Protein AF-A0A7Y3UMW8-F1 (afdb_monomer_lite)

Sequence (160 aa):
MDNIPNRSICSDSVGSFISFVILKSLNPLISRCIQALECNKNTCPTGIATQKPELVKGLSVTNKTGRVANYHNGTVMTLVELMAAAGLDSVGKIERRHVNRRVDLNRIVRYDQIFLPVETGCLLDPNTVPDSFKPFMEELESKSSGSVSSLQNSIIHTVL

Secondary structure (DSSP, 8-state):
--------HHHHHHHHHHHHHHHHT--TTTTT----S-GGGT--TTSSS---HHHHTT--SHHHHHHHHHHHHHHHHHHHHHHHHTT-SSGGG--GGG-EEEEETTEEEEHHHHS----TTTTTSTTT--TTTHHHHHHHHHHHTSSSTTTTTTSTTS--

pLDDT: mean 73.4, std 20.41, range [28.92, 94.56]

Foldseek 3Di:
DDDPPPPQPQLVVLVVVLVVLVVVLVPVPLQPQPPPVCLVVLPRQCLPRHPDVVSVVNRDPVVRVVSSVVSSVVSVVVVVVVCVVLVHPDSSPDDQQSDWDDPDPPDIDTRCVVPPRAHPCLLVDPVSPDPVCVVVNVVVVVVPVPDPVPPVVPPVPPPD

Structure (mmCIF, N/CA/C/O backbone):
data_AF-A0A7Y3UMW8-F1
#
_entry.id   AF-A0A7Y3UMW8-F1
#
loop_
_atom_site.group_PDB
_atom_site.id
_atom_site.type_symbol
_atom_site.label_atom_id
_atom_site.label_alt_id
_atom_site.label_comp_id
_atom_site.label_asym_id
_atom_site.label_entity_id
_atom_site.label_seq_id
_atom_site.pdbx_PDB_ins_code
_atom_site.Cartn_x
_atom_site.Cartn_y
_atom_site.Cartn_z
_atom_site.occupancy
_atom_site.B_iso_or_equiv
_atom_site.auth_seq_id
_atom_site.auth_comp_id
_atom_site.auth_asym_id
_atom_site.auth_atom_id
_atom_site.pdbx_PDB_model_num
ATOM 1 N N . MET A 1 1 ? 1.549 -30.789 -17.487 1.00 34.81 1 MET A N 1
ATOM 2 C CA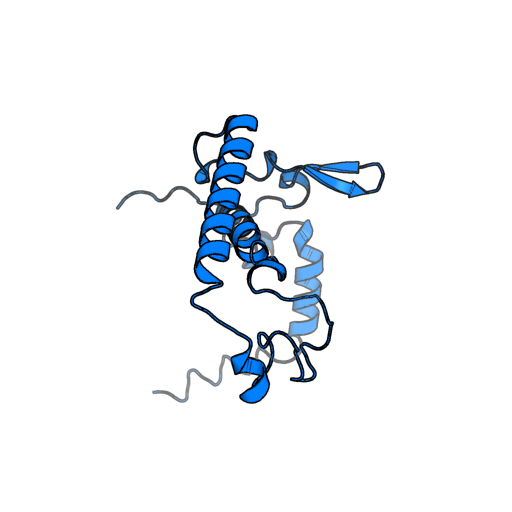 . MET A 1 1 ? 2.459 -30.075 -16.567 1.00 34.81 1 MET A CA 1
ATOM 3 C C . MET A 1 1 ? 2.775 -28.766 -17.247 1.00 34.81 1 MET A C 1
ATOM 5 O O . MET A 1 1 ? 3.713 -28.691 -18.030 1.00 34.81 1 MET A O 1
ATOM 9 N N . ASP A 1 2 ? 1.881 -27.801 -17.075 1.00 28.92 2 ASP A N 1
ATOM 10 C CA . ASP A 1 2 ? 1.943 -26.553 -17.821 1.00 28.92 2 ASP A CA 1
ATOM 11 C C . ASP A 1 2 ? 3.078 -25.694 -17.267 1.00 28.92 2 ASP A C 1
ATOM 13 O O . ASP A 1 2 ? 3.151 -25.439 -16.064 1.00 28.92 2 ASP A O 1
ATOM 17 N N . ASN A 1 3 ? 3.990 -25.313 -18.164 1.00 29.19 3 ASN A N 1
ATOM 18 C CA . ASN A 1 3 ? 5.076 -24.369 -17.933 1.00 29.19 3 ASN A CA 1
ATOM 19 C C . ASN A 1 3 ? 4.509 -23.096 -17.296 1.00 29.19 3 ASN A C 1
ATOM 21 O O . ASN A 1 3 ? 3.860 -22.303 -17.975 1.00 29.19 3 ASN A O 1
ATOM 25 N N . ILE A 1 4 ? 4.752 -22.898 -16.001 1.00 38.88 4 ILE A N 1
ATOM 26 C CA . ILE A 1 4 ? 4.478 -21.631 -15.326 1.00 38.88 4 ILE A CA 1
ATOM 27 C C . ILE A 1 4 ? 5.579 -20.673 -15.801 1.00 38.88 4 ILE A C 1
ATOM 29 O O . ILE A 1 4 ? 6.732 -20.859 -15.407 1.00 38.88 4 ILE A O 1
ATOM 33 N N . PRO A 1 5 ? 5.288 -19.690 -16.675 1.00 40.00 5 PRO A N 1
ATOM 34 C CA . PRO A 1 5 ? 6.307 -18.742 -17.099 1.00 40.00 5 PRO A CA 1
ATOM 35 C C . PRO A 1 5 ? 6.779 -17.976 -15.868 1.00 40.00 5 PRO A C 1
ATOM 37 O O . PRO A 1 5 ? 5.956 -17.698 -14.995 1.00 40.00 5 PRO A O 1
ATOM 40 N N . ASN A 1 6 ? 8.078 -17.655 -15.823 1.00 41.12 6 ASN A N 1
ATOM 41 C CA . ASN A 1 6 ? 8.748 -16.804 -14.836 1.00 41.12 6 ASN A CA 1
ATOM 42 C C . ASN A 1 6 ? 7.845 -15.646 -14.375 1.00 41.12 6 ASN A C 1
ATOM 44 O O . ASN A 1 6 ? 7.917 -14.528 -14.891 1.00 41.12 6 ASN A O 1
ATOM 48 N N . ARG A 1 7 ? 6.986 -15.901 -13.381 1.00 43.25 7 ARG A N 1
ATOM 49 C CA . ARG A 1 7 ? 6.335 -14.856 -12.610 1.00 43.25 7 ARG A CA 1
ATOM 50 C C . ARG A 1 7 ? 7.466 -14.273 -11.812 1.00 43.25 7 ARG A C 1
ATOM 52 O O . ARG A 1 7 ? 7.900 -14.845 -10.819 1.00 43.25 7 ARG A O 1
ATOM 59 N N . SER A 1 8 ? 7.995 -13.165 -12.316 1.00 41.47 8 SER A N 1
ATOM 60 C CA . SER A 1 8 ? 8.863 -12.299 -11.546 1.00 41.47 8 SER A CA 1
ATOM 61 C C . SER A 1 8 ? 8.247 -12.202 -10.149 1.00 41.47 8 SER A C 1
ATOM 63 O O . SER A 1 8 ? 7.114 -11.748 -10.033 1.00 41.47 8 SER A O 1
ATOM 65 N N . ILE A 1 9 ? 8.955 -12.622 -9.099 1.00 42.56 9 ILE A N 1
ATOM 66 C CA . ILE A 1 9 ? 8.589 -12.431 -7.671 1.00 42.56 9 ILE A CA 1
ATOM 67 C C . ILE A 1 9 ? 8.020 -11.017 -7.410 1.00 42.56 9 ILE A C 1
ATOM 69 O O . ILE A 1 9 ? 7.203 -10.737 -6.538 1.00 42.56 9 ILE A O 1
ATOM 73 N N . CYS A 1 10 ? 8.464 -10.111 -8.261 1.00 38.12 10 CYS A N 1
ATOM 74 C CA . CYS A 1 10 ? 8.108 -8.737 -8.426 1.00 38.12 10 CYS A CA 1
ATOM 75 C C . CYS A 1 10 ? 6.660 -8.434 -8.918 1.00 38.12 10 CYS A C 1
ATOM 77 O O . CYS A 1 10 ? 6.142 -7.391 -8.512 1.00 38.12 10 CYS A O 1
ATOM 79 N N . SER A 1 11 ? 5.987 -9.250 -9.745 1.00 41.03 11 SER A N 1
ATOM 80 C CA . SER A 1 11 ? 4.553 -9.081 -10.087 1.00 41.03 11 SER A CA 1
ATOM 81 C C . SER A 1 11 ? 3.666 -9.309 -8.866 1.00 41.03 11 SER A C 1
ATOM 83 O O . SER A 1 11 ? 2.680 -8.600 -8.662 1.00 41.03 11 SER A O 1
ATOM 85 N N . ASP A 1 12 ? 4.089 -10.214 -7.986 1.00 43.06 12 ASP A N 1
ATOM 86 C CA . ASP A 1 12 ? 3.398 -10.490 -6.731 1.00 43.06 12 ASP A CA 1
ATOM 87 C C . ASP A 1 12 ? 3.589 -9.345 -5.728 1.00 43.06 12 ASP A C 1
ATOM 89 O O . ASP A 1 12 ? 2.726 -9.118 -4.888 1.00 43.06 12 ASP A O 1
ATOM 93 N N . SER A 1 13 ? 4.643 -8.527 -5.858 1.00 41.44 13 SER A N 1
ATOM 94 C CA . SER A 1 13 ? 4.805 -7.303 -5.057 1.00 41.44 13 SER A CA 1
ATOM 95 C C . SER A 1 13 ? 3.872 -6.170 -5.500 1.00 41.44 13 SER A C 1
ATOM 97 O O . SER A 1 13 ? 3.474 -5.367 -4.662 1.00 41.44 13 SER A O 1
ATOM 99 N N . VAL A 1 14 ? 3.496 -6.094 -6.785 1.00 44.62 14 VAL A N 1
ATOM 100 C CA . VAL A 1 14 ? 2.489 -5.125 -7.272 1.00 44.62 14 VAL A CA 1
ATOM 101 C C . VAL A 1 14 ? 1.075 -5.614 -6.956 1.00 44.62 14 VAL A C 1
ATOM 103 O O . VAL A 1 14 ? 0.244 -4.827 -6.511 1.00 44.62 14 VAL A O 1
ATOM 106 N N . GLY A 1 15 ? 0.837 -6.929 -7.050 1.00 40.06 15 GLY A N 1
ATOM 107 C CA . GLY A 1 15 ? -0.351 -7.576 -6.485 1.00 40.06 15 GLY A CA 1
ATOM 108 C C . GLY A 1 15 ? -0.461 -7.361 -4.971 1.00 40.06 15 GLY A C 1
ATOM 109 O O . GLY A 1 15 ? -1.535 -7.046 -4.468 1.00 40.06 15 GLY A O 1
ATOM 110 N N . SER A 1 16 ? 0.665 -7.405 -4.255 1.00 40.72 16 SER A N 1
ATOM 111 C CA . SER A 1 16 ? 0.764 -7.033 -2.842 1.00 40.72 16 SER A CA 1
ATOM 112 C C . SER A 1 16 ? 0.608 -5.527 -2.631 1.00 40.72 16 SER A C 1
ATOM 114 O O . SER A 1 16 ? 0.097 -5.131 -1.601 1.00 40.72 16 SER A O 1
ATOM 116 N N . PHE A 1 17 ? 0.928 -4.670 -3.606 1.00 42.09 17 PHE A N 1
ATOM 117 C CA . PHE A 1 17 ? 0.650 -3.230 -3.545 1.00 42.09 17 PHE A CA 1
ATOM 118 C C . PHE A 1 17 ? -0.844 -2.929 -3.699 1.00 42.09 17 PHE A C 1
ATOM 120 O O . PHE A 1 17 ? -1.356 -2.046 -3.024 1.00 42.09 17 PHE A O 1
ATOM 127 N N . ILE A 1 18 ? -1.566 -3.691 -4.525 1.00 45.38 18 ILE A N 1
ATOM 128 C CA . ILE A 1 18 ? -3.032 -3.616 -4.629 1.00 45.38 18 ILE A CA 1
ATOM 129 C C . ILE A 1 18 ? -3.674 -4.216 -3.381 1.00 45.38 18 ILE A C 1
ATOM 131 O O . ILE A 1 18 ? -4.576 -3.610 -2.817 1.00 45.38 18 ILE A O 1
ATOM 135 N N . SER A 1 19 ? -3.146 -5.332 -2.874 1.00 36.06 19 SER A N 1
ATOM 136 C CA . SER A 1 19 ? -3.529 -5.878 -1.568 1.00 36.06 19 SER A CA 1
ATOM 137 C C . SER A 1 19 ? -3.211 -4.898 -0.431 1.00 36.06 19 SER A C 1
ATOM 139 O O . SER A 1 19 ? -3.989 -4.761 0.501 1.00 36.06 19 SER A O 1
ATOM 141 N N . PHE A 1 20 ? -2.129 -4.124 -0.536 1.00 39.38 20 PHE A N 1
ATOM 142 C CA . PHE A 1 20 ? -1.738 -3.089 0.417 1.00 39.38 20 PHE A CA 1
ATOM 143 C C . PHE A 1 20 ? -2.614 -1.847 0.288 1.00 39.38 20 PHE A C 1
ATOM 145 O O . PHE A 1 20 ? -2.960 -1.274 1.309 1.00 39.38 20 PHE A O 1
ATOM 152 N N . VAL A 1 21 ? -3.047 -1.447 -0.911 1.00 40.75 21 VAL A N 1
ATOM 153 C CA . VAL A 1 21 ? -4.085 -0.418 -1.086 1.00 40.75 21 VAL A CA 1
ATOM 154 C C . VAL A 1 21 ? -5.408 -0.914 -0.497 1.00 40.75 21 VAL A C 1
ATOM 156 O O . VAL A 1 21 ? -6.012 -0.171 0.262 1.00 40.75 21 VAL A O 1
ATOM 159 N N . ILE A 1 22 ? -5.791 -2.180 -0.709 1.00 41.06 22 ILE A N 1
ATOM 160 C CA . ILE A 1 22 ? -6.978 -2.824 -0.108 1.00 41.06 22 ILE A CA 1
ATOM 161 C C . ILE A 1 22 ? -6.848 -3.011 1.425 1.00 41.06 22 ILE A C 1
ATOM 163 O O . ILE A 1 22 ? -7.847 -2.941 2.141 1.00 41.06 22 ILE A O 1
ATOM 167 N N . LEU A 1 23 ? -5.638 -3.166 1.970 1.00 39.84 23 LEU A N 1
ATOM 168 C CA . LEU A 1 23 ? -5.382 -3.251 3.416 1.00 39.84 23 LEU A CA 1
ATOM 169 C C . LEU A 1 23 ? -5.261 -1.866 4.070 1.00 39.84 23 LEU A C 1
ATOM 171 O O . LEU A 1 23 ? -5.717 -1.682 5.195 1.00 39.84 23 LEU A O 1
ATOM 175 N N . LYS A 1 24 ? -4.734 -0.856 3.368 1.00 39.03 24 LYS A N 1
ATOM 176 C CA . LYS A 1 24 ? -4.734 0.560 3.797 1.00 39.03 24 LYS A CA 1
ATOM 177 C C . LYS A 1 24 ? -6.105 1.219 3.621 1.00 39.03 24 LYS A C 1
ATOM 179 O O . LYS A 1 24 ? -6.395 2.237 4.243 1.00 39.03 24 LYS A O 1
ATOM 184 N N . SER A 1 25 ? -6.955 0.571 2.832 1.00 40.88 25 SER A N 1
ATOM 185 C CA . SER A 1 25 ? -8.398 0.739 2.738 1.00 40.88 25 SER A CA 1
ATOM 186 C C . SER A 1 25 ? -9.134 0.388 4.045 1.00 40.88 25 SER A C 1
ATOM 188 O O . SER A 1 25 ? -10.300 0.730 4.209 1.00 40.88 25 SER A O 1
ATOM 190 N N . LEU A 1 26 ? -8.462 -0.149 5.068 1.00 47.50 26 LEU A N 1
ATOM 191 C CA . LEU A 1 26 ? -8.864 0.098 6.457 1.00 47.50 26 LEU A CA 1
ATOM 192 C C . LEU A 1 26 ? -8.483 1.532 6.842 1.00 47.50 26 LEU A C 1
ATOM 194 O O . LEU A 1 26 ? -7.668 1.770 7.733 1.00 47.50 26 LEU A O 1
ATOM 198 N N . ASN A 1 27 ? -9.091 2.512 6.174 1.00 46.28 27 ASN A N 1
ATOM 199 C CA . ASN A 1 27 ? -9.091 3.866 6.688 1.00 46.28 27 ASN A CA 1
ATOM 200 C C . ASN A 1 27 ? -9.695 3.790 8.106 1.00 46.28 27 ASN A C 1
ATOM 202 O O . ASN A 1 27 ? -10.820 3.288 8.241 1.00 46.28 27 ASN A O 1
ATOM 206 N N . PRO A 1 28 ? -8.993 4.240 9.165 1.00 50.94 28 PRO A N 1
ATOM 207 C CA . PRO A 1 28 ? -9.480 4.159 10.540 1.00 50.94 28 PRO A CA 1
ATOM 208 C C . PRO A 1 28 ? -10.922 4.674 10.691 1.00 50.94 28 PRO A C 1
ATOM 210 O O . PRO A 1 28 ? -11.692 4.156 11.492 1.00 50.94 28 PRO A O 1
ATOM 213 N N . LEU A 1 29 ? -11.345 5.617 9.850 1.00 50.62 29 LEU A N 1
ATOM 214 C CA . LEU A 1 29 ? -12.692 6.182 9.847 1.00 50.62 29 LEU A CA 1
ATOM 215 C C . LEU A 1 29 ? -13.827 5.174 9.562 1.00 50.62 29 LEU A C 1
ATOM 217 O O . LEU A 1 29 ? -14.949 5.387 10.029 1.00 50.62 29 LEU A O 1
ATOM 221 N N . ILE A 1 30 ? -13.575 4.064 8.859 1.00 56.19 30 ILE A N 1
ATOM 222 C CA . ILE A 1 30 ? -14.621 3.097 8.464 1.00 56.19 30 ILE A CA 1
ATOM 223 C C . ILE A 1 30 ? -15.094 2.281 9.673 1.00 56.19 30 ILE A C 1
ATOM 225 O O . ILE A 1 30 ? -16.296 2.097 9.877 1.00 56.19 30 ILE A O 1
ATOM 229 N N . SER A 1 31 ? -14.160 1.876 10.538 1.00 65.25 31 SER A N 1
ATOM 230 C CA . SER A 1 31 ? -14.454 1.249 11.832 1.00 65.25 31 SER A CA 1
ATOM 231 C C . SER A 1 31 ? -14.820 2.271 12.925 1.00 65.25 31 SER A C 1
ATOM 233 O O . SER A 1 31 ? -15.201 1.866 14.029 1.00 65.25 31 SER A O 1
ATOM 235 N N . ARG A 1 32 ? -14.835 3.578 12.596 1.00 73.12 32 ARG A N 1
ATOM 236 C CA . ARG A 1 32 ? -14.984 4.754 13.485 1.00 73.12 32 ARG A CA 1
ATOM 237 C C . ARG A 1 32 ? -13.776 5.047 14.388 1.00 73.12 32 ARG A C 1
ATOM 239 O O . ARG A 1 32 ? -13.968 5.584 15.470 1.00 73.12 32 ARG A O 1
ATOM 246 N N . CYS A 1 33 ? -12.545 4.741 13.997 1.00 84.00 33 CYS A N 1
ATOM 247 C CA . CYS A 1 33 ? -11.380 5.317 14.666 1.00 84.00 33 CYS A CA 1
ATOM 248 C C . CYS A 1 33 ? -11.329 6.826 14.382 1.00 84.00 33 CYS A C 1
ATOM 250 O O . CYS A 1 33 ? -11.358 7.269 13.238 1.00 84.00 33 CYS A O 1
ATOM 252 N N . ILE A 1 34 ? -11.272 7.598 15.464 1.00 88.00 34 ILE A N 1
ATOM 253 C CA . ILE A 1 34 ? -11.260 9.067 15.469 1.00 88.00 34 ILE A CA 1
ATOM 254 C C . ILE A 1 34 ? -9.846 9.633 15.652 1.00 88.00 34 ILE A C 1
ATOM 256 O O . ILE A 1 34 ? -9.690 10.789 16.019 1.00 88.00 34 ILE A O 1
ATOM 260 N N . GLN A 1 35 ? -8.819 8.797 15.467 1.00 88.88 35 GLN A N 1
ATOM 261 C CA . GLN A 1 35 ? -7.411 9.170 15.633 1.00 88.88 35 GLN A CA 1
ATOM 262 C C . GLN A 1 35 ? -7.097 9.793 17.007 1.00 88.88 35 GLN A C 1
ATOM 264 O O . GLN A 1 35 ? -6.329 10.740 17.109 1.00 88.88 35 GLN A O 1
ATOM 269 N N . ALA A 1 36 ? -7.645 9.218 18.084 1.00 87.31 36 ALA A N 1
ATOM 270 C CA . ALA A 1 36 ? -7.390 9.675 19.457 1.00 87.31 36 ALA A CA 1
ATOM 271 C C . ALA A 1 36 ? -5.941 9.443 19.943 1.00 87.31 36 ALA A C 1
ATOM 273 O O . ALA A 1 36 ? -5.575 9.937 21.000 1.00 87.31 36 ALA A O 1
ATOM 274 N N . LEU A 1 37 ? -5.127 8.675 19.200 1.00 89.50 37 LEU A N 1
ATOM 275 C CA . LEU A 1 37 ? -3.726 8.348 19.524 1.00 89.50 37 LEU A CA 1
ATOM 276 C C . LEU A 1 37 ? -3.523 7.651 20.887 1.00 89.50 37 LEU A C 1
ATOM 278 O O . LEU A 1 37 ? -2.435 7.675 21.451 1.00 89.50 37 LEU A O 1
ATOM 282 N N . GLU A 1 38 ? -4.552 6.966 21.394 1.00 90.50 38 GLU A N 1
ATOM 283 C CA . GLU A 1 38 ? -4.504 6.221 22.665 1.00 90.50 38 GLU A CA 1
ATOM 284 C C . GLU A 1 38 ? -4.536 4.696 22.489 1.00 90.50 38 GLU A C 1
ATOM 286 O O . GLU A 1 38 ? -4.883 3.954 23.409 1.00 90.50 38 GLU A O 1
ATOM 291 N N . CYS A 1 39 ? -4.197 4.200 21.297 1.00 90.56 39 CYS A N 1
ATOM 292 C CA . CYS A 1 39 ? -4.314 2.777 20.962 1.00 90.56 39 CYS A CA 1
ATOM 293 C C . CYS A 1 39 ? -3.479 1.873 21.887 1.00 90.56 39 CYS A C 1
ATOM 295 O O . CYS A 1 39 ? -3.884 0.755 22.181 1.00 90.56 39 CYS A O 1
ATOM 297 N N . ASN A 1 40 ? -2.338 2.364 22.376 1.00 93.62 40 ASN A N 1
ATOM 298 C CA . ASN A 1 40 ? -1.441 1.644 23.281 1.00 93.62 40 ASN A CA 1
ATOM 299 C C . ASN A 1 40 ? -1.888 1.671 24.754 1.00 93.62 40 ASN A C 1
ATOM 301 O O . ASN A 1 40 ? -1.422 0.857 25.543 1.00 93.62 40 ASN A O 1
ATOM 305 N N . LYS A 1 41 ? -2.767 2.602 25.145 1.00 91.75 41 LYS A N 1
ATOM 306 C CA . LYS A 1 41 ? -3.176 2.806 26.547 1.00 91.75 41 LYS A CA 1
ATOM 307 C C . LYS A 1 41 ? -4.350 1.924 26.975 1.00 91.75 41 LYS A C 1
ATOM 309 O O . LYS A 1 41 ? -4.775 1.987 28.125 1.00 91.75 41 LYS A O 1
ATOM 314 N N . ASN A 1 42 ? -4.898 1.118 26.061 1.00 89.88 42 ASN A N 1
ATOM 315 C CA . ASN A 1 42 ? -6.085 0.292 26.295 1.00 89.88 42 ASN A CA 1
ATOM 316 C C . ASN A 1 42 ? -7.354 1.109 26.661 1.00 89.88 42 ASN A C 1
ATOM 318 O O . ASN A 1 42 ? -8.307 0.571 27.226 1.00 89.88 42 ASN A O 1
ATOM 322 N N . THR A 1 43 ? -7.383 2.410 26.344 1.00 91.56 43 THR A N 1
ATOM 323 C CA . THR A 1 43 ? -8.473 3.362 26.660 1.00 91.56 43 THR A CA 1
ATOM 324 C C . THR A 1 43 ? -9.191 3.884 25.419 1.00 91.56 43 THR A C 1
ATOM 326 O O . THR A 1 43 ? -9.856 4.912 25.476 1.00 91.56 43 THR A O 1
ATOM 329 N N . CYS A 1 44 ? -9.078 3.188 24.284 1.00 90.81 44 CYS A N 1
ATOM 330 C CA . CYS A 1 44 ? -9.647 3.645 23.021 1.00 90.81 44 CYS A CA 1
ATOM 331 C C . CYS A 1 44 ? -11.158 3.952 23.154 1.00 90.81 44 CYS A C 1
ATOM 333 O O . CYS A 1 44 ? -11.950 3.021 23.330 1.00 90.81 44 CYS A O 1
ATOM 335 N N . PRO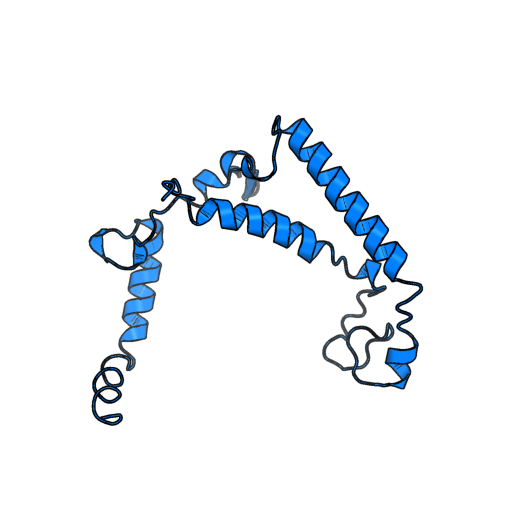 A 1 45 ? -11.595 5.217 22.981 1.00 88.50 45 PRO A N 1
ATOM 336 C CA . PRO A 1 45 ? -12.985 5.622 23.232 1.00 88.50 45 PRO A CA 1
ATOM 337 C C . PRO A 1 45 ? -13.982 5.020 22.232 1.00 88.50 45 PRO A C 1
ATOM 339 O O . PRO A 1 45 ? -15.189 5.034 22.444 1.00 88.50 45 PRO A O 1
ATOM 342 N N . THR A 1 46 ? -13.480 4.491 21.116 1.00 86.94 46 THR A N 1
ATOM 343 C CA . THR A 1 46 ? -14.288 3.917 20.030 1.00 86.94 46 THR A CA 1
ATOM 344 C C . THR A 1 46 ? -14.462 2.403 20.154 1.00 86.94 46 THR A C 1
ATOM 346 O O . THR A 1 46 ? -15.169 1.805 19.340 1.00 86.94 46 THR A O 1
ATOM 349 N N . GLY A 1 47 ? -13.809 1.782 21.144 1.00 88.50 47 GLY A N 1
ATOM 350 C CA . GLY A 1 47 ? -13.895 0.346 21.398 1.00 88.50 47 GLY A CA 1
ATOM 351 C C . GLY A 1 47 ? -13.081 -0.533 20.443 1.00 88.50 47 GLY A C 1
ATOM 352 O O . GLY A 1 47 ? -13.226 -1.746 20.492 1.00 88.50 47 GLY A O 1
ATOM 353 N N . ILE A 1 48 ? -12.255 0.050 19.559 1.00 88.31 48 ILE A N 1
ATOM 354 C CA . ILE A 1 48 ? -11.502 -0.693 18.526 1.00 88.31 48 ILE A CA 1
ATOM 355 C C . ILE A 1 48 ? -10.226 -1.322 19.096 1.00 88.31 48 ILE A C 1
ATOM 357 O O . ILE A 1 48 ? -9.981 -2.506 18.906 1.00 88.31 48 ILE A O 1
ATOM 361 N N . ALA A 1 49 ? -9.404 -0.522 19.777 1.00 89.75 49 ALA A N 1
ATOM 362 C CA . ALA A 1 49 ? -8.124 -0.943 20.347 1.00 89.75 49 ALA A CA 1
ATOM 363 C C . ALA A 1 49 ? -8.213 -0.934 21.880 1.00 89.75 49 ALA A C 1
ATOM 365 O O . ALA A 1 49 ? -7.583 -0.119 22.556 1.00 89.75 49 ALA A O 1
ATOM 366 N N . THR A 1 50 ? -9.101 -1.768 22.425 1.00 90.31 50 THR A N 1
ATOM 367 C CA . THR A 1 50 ? -9.268 -1.934 23.871 1.00 90.31 50 THR A CA 1
ATOM 368 C C . THR A 1 50 ? -9.786 -3.326 24.223 1.00 90.31 50 THR A C 1
ATOM 370 O O . THR A 1 50 ? -10.617 -3.888 23.518 1.00 90.31 50 THR A O 1
ATOM 373 N N . GLN A 1 51 ? -9.303 -3.863 25.338 1.00 92.00 51 GLN A N 1
ATOM 374 C CA . GLN A 1 51 ? -9.751 -5.103 25.962 1.00 92.00 51 GLN A CA 1
ATOM 375 C C . GLN A 1 51 ? -10.804 -4.851 27.056 1.00 92.00 51 GLN A C 1
ATOM 377 O O . GLN A 1 51 ? -11.323 -5.797 27.646 1.00 92.00 51 GLN A O 1
ATOM 382 N N . LYS A 1 52 ? -11.113 -3.582 27.356 1.00 90.75 52 LYS A N 1
ATOM 383 C CA . LYS A 1 52 ? -12.073 -3.195 28.393 1.00 90.75 52 LYS A CA 1
ATOM 384 C C . LYS A 1 52 ? -13.514 -3.425 27.911 1.00 90.75 52 LYS A C 1
ATOM 386 O O . LYS A 1 52 ? -13.931 -2.766 26.951 1.00 90.75 52 LYS A O 1
ATOM 391 N N . PRO A 1 53 ? -14.297 -4.322 28.540 1.00 90.62 53 PRO A N 1
ATOM 392 C CA . PRO A 1 53 ? -15.620 -4.706 28.046 1.00 90.62 53 PRO A CA 1
ATOM 393 C C . PRO A 1 53 ? -16.608 -3.533 27.991 1.00 90.62 53 PRO A C 1
ATOM 395 O O . PRO A 1 53 ? -17.484 -3.507 27.129 1.00 90.62 53 PRO A O 1
ATOM 398 N N . GLU A 1 54 ? -16.466 -2.536 28.864 1.00 91.88 54 GLU A N 1
ATOM 399 C CA . GLU A 1 54 ? -17.276 -1.319 28.866 1.00 91.88 54 GLU A CA 1
ATOM 400 C C . GLU A 1 54 ? -17.069 -0.456 27.613 1.00 91.88 54 GLU A C 1
ATOM 402 O O . GLU A 1 54 ? -18.034 0.108 27.100 1.00 91.88 54 GLU A O 1
ATOM 407 N N . LEU A 1 55 ? -15.848 -0.412 27.071 1.00 89.19 55 LEU A N 1
ATOM 408 C CA . LEU A 1 55 ? -15.524 0.348 25.861 1.00 89.19 55 LEU A CA 1
ATOM 409 C C . LEU A 1 55 ? -15.847 -0.445 24.588 1.00 89.19 55 LEU A C 1
ATOM 411 O O . LEU A 1 55 ? -16.306 0.131 23.600 1.00 89.19 55 LEU A O 1
ATOM 415 N N . VAL A 1 56 ? -15.681 -1.774 24.616 1.00 87.50 56 VAL A N 1
ATOM 416 C CA . VAL A 1 56 ? -16.026 -2.661 23.488 1.00 87.50 56 VAL A CA 1
ATOM 417 C C . VAL A 1 56 ? -17.526 -2.633 23.185 1.00 87.50 56 VAL A C 1
ATOM 419 O O . VAL A 1 56 ? -17.912 -2.721 22.024 1.00 87.50 56 VAL A O 1
ATOM 422 N N . LYS A 1 57 ? -18.396 -2.410 24.180 1.00 83.94 57 LYS A N 1
ATOM 423 C CA . LYS A 1 57 ? -19.847 -2.238 23.951 1.00 83.94 57 LYS A CA 1
ATOM 424 C C . LYS A 1 57 ? -20.183 -1.105 22.970 1.00 83.94 57 LYS A C 1
ATOM 426 O O . LYS A 1 57 ? -21.204 -1.175 22.292 1.00 83.94 57 LYS A O 1
ATOM 431 N N . GLY A 1 58 ? -19.326 -0.085 22.851 1.00 78.31 58 GLY A N 1
ATOM 432 C CA . GLY A 1 58 ? -19.481 0.993 21.865 1.00 78.31 58 GLY A CA 1
ATOM 433 C C . GLY A 1 58 ? -19.203 0.565 20.413 1.00 78.31 58 GLY A C 1
ATOM 434 O O . GLY A 1 58 ? -19.565 1.270 19.464 1.00 78.31 58 GLY A O 1
ATOM 435 N N . LEU A 1 59 ? -18.585 -0.602 20.205 1.00 84.75 59 LEU A N 1
ATOM 436 C CA . LEU A 1 59 ? -18.280 -1.179 18.898 1.00 84.75 59 LEU A CA 1
ATOM 437 C C . LEU A 1 59 ? -19.469 -2.013 18.384 1.00 84.75 59 LEU A C 1
ATOM 439 O O . LEU A 1 59 ? -19.507 -3.231 18.504 1.00 84.75 59 LEU A O 1
ATOM 443 N N . SER A 1 60 ? -20.445 -1.358 17.749 1.00 83.19 60 SER A N 1
ATOM 444 C CA . SER A 1 60 ? -21.535 -2.060 17.048 1.00 83.19 60 SER A CA 1
ATOM 445 C C . SER A 1 60 ? -21.066 -2.585 15.685 1.00 83.19 60 SER A C 1
ATOM 447 O O . SER A 1 60 ? -20.819 -1.793 14.775 1.00 83.19 60 SER A O 1
ATOM 449 N N . VAL A 1 61 ? -20.945 -3.908 15.534 1.00 82.00 61 VAL A N 1
ATOM 450 C CA . VAL A 1 61 ? -20.526 -4.553 14.272 1.00 82.00 61 VAL A CA 1
ATOM 451 C C . VAL A 1 61 ? -21.611 -4.424 13.203 1.00 82.00 61 VAL A C 1
ATOM 453 O O . VAL A 1 61 ? -21.325 -3.975 12.096 1.00 82.00 61 VAL A O 1
ATOM 456 N N . THR A 1 62 ? -22.867 -4.716 13.548 1.00 82.81 62 THR A N 1
ATOM 457 C CA . THR A 1 62 ? -24.012 -4.726 12.620 1.00 82.81 62 THR A CA 1
ATOM 458 C C . THR A 1 62 ? -24.207 -3.398 11.888 1.00 82.81 62 THR A C 1
ATOM 460 O O . THR A 1 62 ? -24.501 -3.384 10.700 1.00 82.81 62 THR A O 1
ATOM 463 N N . ASN A 1 63 ? -23.980 -2.270 12.565 1.00 77.50 63 ASN A N 1
ATOM 464 C CA . ASN A 1 63 ? -24.104 -0.944 11.953 1.00 77.50 63 ASN A CA 1
ATOM 465 C C . ASN A 1 63 ? -22.884 -0.544 11.102 1.00 77.50 63 ASN A C 1
ATOM 467 O O . ASN A 1 63 ? -22.951 0.408 10.324 1.00 77.50 63 ASN A O 1
ATOM 471 N N . LYS A 1 64 ? -21.741 -1.219 11.268 1.00 76.44 64 LYS A N 1
ATOM 472 C CA . LYS A 1 64 ? -20.474 -0.864 10.608 1.00 76.44 64 LYS A CA 1
ATOM 473 C C . LYS A 1 64 ? -20.210 -1.694 9.354 1.00 76.44 64 LYS A C 1
ATOM 475 O O . LYS A 1 64 ? -19.570 -1.184 8.437 1.00 76.44 64 LYS A O 1
ATOM 480 N N . THR A 1 65 ? -20.732 -2.917 9.272 1.00 84.00 65 THR A N 1
ATOM 481 C CA . THR A 1 65 ? -20.526 -3.832 8.132 1.00 84.00 65 THR A CA 1
ATOM 482 C C . THR A 1 65 ? -20.916 -3.206 6.794 1.00 84.00 65 THR A C 1
ATOM 484 O O . THR A 1 65 ? -20.127 -3.257 5.854 1.00 84.00 65 THR A O 1
ATOM 487 N N . GLY A 1 66 ? -22.063 -2.524 6.713 1.00 86.75 66 GLY A N 1
ATOM 488 C CA . GLY A 1 66 ? -22.496 -1.850 5.482 1.00 86.75 66 GLY A CA 1
ATOM 489 C C . GLY A 1 66 ? -21.529 -0.756 5.009 1.00 86.75 66 GLY A C 1
ATOM 490 O O . GLY A 1 66 ? -21.291 -0.604 3.814 1.00 86.75 66 GLY A O 1
ATOM 491 N N . ARG A 1 67 ? -20.892 -0.029 5.937 1.00 84.19 67 ARG A N 1
ATOM 492 C CA . ARG A 1 67 ? -19.897 1.005 5.596 1.00 84.19 67 ARG A CA 1
ATOM 493 C C . ARG A 1 67 ? -18.614 0.389 5.052 1.00 84.19 67 ARG A C 1
ATOM 495 O O . ARG A 1 67 ? -18.047 0.930 4.109 1.00 84.19 67 ARG A O 1
ATOM 502 N N . VAL A 1 68 ? -18.185 -0.739 5.622 1.00 83.50 68 VAL A N 1
ATOM 503 C CA . VAL A 1 68 ? -17.031 -1.504 5.126 1.00 83.50 68 VAL A CA 1
ATOM 504 C C . VAL A 1 68 ? -17.313 -2.025 3.718 1.00 83.50 68 VAL A C 1
ATOM 506 O O . VAL A 1 68 ? -16.488 -1.827 2.831 1.00 83.50 68 VAL A O 1
ATOM 509 N N . ALA A 1 69 ? -18.491 -2.613 3.491 1.00 86.25 69 ALA A N 1
ATOM 510 C CA . ALA A 1 69 ? -18.889 -3.128 2.183 1.00 86.25 69 ALA A CA 1
ATOM 511 C C . ALA A 1 69 ? -18.932 -2.022 1.116 1.00 86.25 69 ALA A C 1
ATOM 513 O O . ALA A 1 69 ? -18.327 -2.161 0.056 1.00 86.25 69 ALA A O 1
ATOM 514 N N . ASN A 1 70 ? -19.567 -0.886 1.419 1.00 87.62 70 ASN A N 1
ATOM 515 C CA . ASN A 1 70 ? -19.636 0.248 0.493 1.00 87.62 70 ASN A CA 1
ATOM 516 C C . ASN A 1 70 ? -18.251 0.816 0.172 1.00 87.62 70 ASN A C 1
ATOM 518 O O . ASN A 1 70 ? -17.959 1.131 -0.978 1.00 87.62 70 ASN A O 1
ATOM 522 N N . TYR A 1 71 ? -17.387 0.929 1.178 1.00 83.62 71 TYR A N 1
ATOM 523 C CA . TYR A 1 71 ? -16.033 1.422 0.980 1.00 83.62 71 TYR A CA 1
ATOM 524 C C . TYR A 1 71 ? -15.177 0.454 0.145 1.00 83.62 71 TYR A C 1
ATOM 526 O O . TYR A 1 71 ? -14.440 0.889 -0.742 1.00 83.62 71 TYR A O 1
ATOM 534 N N . HIS A 1 72 ? -15.298 -0.854 0.386 1.00 85.94 72 HIS A N 1
ATOM 535 C CA . HIS A 1 72 ? -14.644 -1.870 -0.433 1.00 85.94 72 HIS A CA 1
ATOM 536 C C . HIS A 1 72 ? -15.114 -1.790 -1.891 1.00 85.94 72 HIS A C 1
ATOM 538 O O . HIS A 1 72 ? -14.281 -1.693 -2.789 1.00 85.94 72 HIS A O 1
ATOM 544 N N . ASN A 1 73 ? -16.430 -1.717 -2.119 1.00 89.25 73 ASN A N 1
ATOM 545 C CA . ASN A 1 73 ? -17.003 -1.566 -3.458 1.00 89.25 73 ASN A CA 1
ATOM 546 C C . ASN A 1 73 ? -16.489 -0.302 -4.162 1.00 89.25 73 ASN A C 1
ATOM 548 O O . ASN A 1 73 ? -16.088 -0.369 -5.320 1.00 89.25 73 ASN A O 1
ATOM 552 N N . GLY A 1 74 ? -16.430 0.832 -3.455 1.00 89.81 74 GLY A N 1
ATOM 553 C CA . GLY A 1 74 ? -15.857 2.068 -3.993 1.00 89.81 74 GLY A CA 1
ATOM 554 C C . GLY A 1 74 ? -14.374 1.930 -4.345 1.00 89.81 74 GLY A C 1
ATOM 555 O O . GLY A 1 74 ? -13.956 2.366 -5.410 1.00 89.81 74 GLY A O 1
ATOM 556 N N . THR A 1 75 ? -13.589 1.254 -3.500 1.00 85.75 75 THR A N 1
ATOM 557 C CA . THR A 1 75 ? -12.160 0.998 -3.757 1.00 85.75 75 THR A CA 1
ATOM 558 C C . THR A 1 75 ? -11.966 0.170 -5.030 1.00 85.75 75 THR A C 1
ATOM 560 O O . THR A 1 75 ? -11.120 0.504 -5.858 1.00 85.75 75 THR A O 1
ATOM 563 N N . VAL A 1 76 ? -12.755 -0.896 -5.204 1.00 89.62 76 VAL A N 1
ATOM 564 C CA . VAL A 1 76 ? -12.703 -1.749 -6.402 1.00 89.62 76 VAL A CA 1
ATOM 565 C C . VAL A 1 76 ? -13.104 -0.957 -7.646 1.00 89.62 76 VAL A C 1
ATOM 567 O O . VAL A 1 76 ? -12.421 -1.049 -8.662 1.00 89.62 76 VAL A O 1
ATOM 570 N N . MET A 1 77 ? -14.153 -0.137 -7.560 1.00 90.38 77 MET A N 1
ATOM 571 C CA . MET A 1 77 ? -14.594 0.706 -8.673 1.00 90.38 77 MET A CA 1
ATOM 572 C C . MET A 1 77 ? -13.499 1.687 -9.108 1.00 90.38 77 MET A C 1
ATOM 574 O O . MET A 1 77 ? -13.128 1.717 -10.278 1.00 90.38 77 MET A O 1
ATOM 578 N N . THR A 1 78 ? -12.903 2.419 -8.162 1.00 88.94 78 THR A N 1
ATOM 579 C CA . THR A 1 78 ? -11.804 3.351 -8.454 1.00 88.94 78 THR A CA 1
ATOM 580 C C . THR A 1 78 ? -10.583 2.637 -9.031 1.00 88.94 78 THR A C 1
ATOM 582 O O . THR A 1 78 ? -9.919 3.170 -9.916 1.00 88.94 78 THR A O 1
ATOM 585 N N . LEU A 1 79 ? -10.277 1.418 -8.574 1.00 87.12 79 LEU A N 1
ATOM 586 C CA . LEU A 1 79 ? -9.203 0.622 -9.167 1.00 87.12 79 LEU A CA 1
ATOM 587 C C . LEU A 1 79 ? -9.484 0.317 -10.647 1.00 87.12 79 LEU A C 1
ATOM 589 O O . LEU A 1 79 ? -8.585 0.472 -11.470 1.00 87.12 79 LEU A O 1
ATOM 593 N N . VAL A 1 80 ? -10.713 -0.076 -10.990 1.00 90.06 80 VAL A N 1
ATOM 594 C CA . VAL A 1 80 ? -11.116 -0.342 -12.381 1.00 90.06 80 VAL A CA 1
ATOM 595 C C . VAL A 1 80 ? -11.018 0.923 -13.234 1.00 90.06 80 VAL A C 1
ATOM 597 O O . VAL A 1 80 ? -10.483 0.869 -14.338 1.00 90.06 80 VAL A O 1
ATOM 600 N N . GLU A 1 81 ? -11.459 2.069 -12.718 1.00 90.69 81 GLU A N 1
ATOM 601 C CA . GLU A 1 81 ? -11.346 3.360 -13.409 1.00 90.69 81 GLU A CA 1
ATOM 602 C C . GLU A 1 81 ? -9.882 3.744 -13.676 1.00 90.69 81 GLU A C 1
ATOM 604 O O . GLU A 1 81 ? -9.532 4.130 -14.792 1.00 90.69 81 GLU A O 1
ATOM 609 N N . LEU A 1 82 ? -9.003 3.581 -12.681 1.00 88.50 82 LEU A N 1
ATOM 610 C CA . LEU A 1 82 ? -7.566 3.832 -12.832 1.00 88.50 82 LEU A CA 1
ATOM 611 C C . LEU A 1 82 ? -6.921 2.881 -13.846 1.00 88.50 82 LEU A C 1
ATOM 613 O O . LEU A 1 82 ? -6.073 3.301 -14.632 1.00 88.50 82 LEU A O 1
ATOM 617 N N . MET A 1 83 ? -7.322 1.610 -13.851 1.00 90.00 83 MET A N 1
ATOM 618 C CA . MET A 1 83 ? -6.841 0.631 -14.824 1.00 90.00 83 MET A CA 1
ATOM 619 C C . MET A 1 83 ? -7.295 0.962 -16.244 1.00 90.00 83 MET A C 1
ATOM 621 O O . MET A 1 83 ? -6.480 0.913 -17.164 1.00 90.00 83 MET A O 1
ATOM 625 N N . ALA A 1 84 ? -8.558 1.353 -16.417 1.00 89.94 84 ALA A N 1
ATOM 626 C CA . ALA A 1 84 ? -9.088 1.791 -17.701 1.00 89.94 84 ALA A CA 1
ATOM 627 C C . ALA A 1 84 ? -8.344 3.035 -18.211 1.00 89.94 84 ALA A C 1
ATOM 629 O O . ALA A 1 84 ? -7.939 3.074 -19.371 1.00 89.94 84 ALA A O 1
ATOM 630 N N . ALA A 1 85 ? -8.072 4.009 -17.335 1.00 89.94 85 ALA A N 1
ATOM 631 C CA . ALA A 1 85 ? -7.277 5.192 -17.670 1.00 89.94 85 ALA A CA 1
ATOM 632 C C . ALA A 1 85 ? -5.825 4.850 -18.057 1.00 89.94 85 ALA A C 1
ATOM 634 O O . ALA A 1 85 ? -5.234 5.518 -18.902 1.00 89.94 85 ALA A O 1
ATOM 635 N N . ALA A 1 86 ? -5.256 3.796 -17.467 1.00 88.25 86 ALA A N 1
ATOM 636 C CA . ALA A 1 86 ? -3.936 3.277 -17.814 1.00 88.25 86 ALA A CA 1
ATOM 637 C C . ALA A 1 86 ? -3.931 2.364 -19.060 1.00 88.25 86 ALA A C 1
ATOM 639 O O . ALA A 1 86 ? -2.857 1.935 -19.484 1.00 88.25 86 ALA A O 1
ATOM 640 N N . GLY A 1 87 ? -5.096 2.052 -19.643 1.00 91.69 87 GLY A N 1
ATOM 641 C CA . GLY A 1 87 ? -5.226 1.151 -20.792 1.00 91.69 87 GLY A CA 1
ATOM 642 C C . GLY A 1 87 ? -4.971 -0.324 -20.461 1.00 91.69 87 GLY A C 1
ATOM 643 O O . GLY A 1 87 ? -4.437 -1.057 -21.292 1.00 91.69 87 GLY A O 1
ATOM 644 N N . LEU A 1 88 ? -5.290 -0.759 -19.237 1.00 91.12 88 LEU A N 1
ATOM 645 C CA . LEU A 1 88 ? -5.060 -2.123 -18.757 1.00 91.12 88 LEU A CA 1
ATOM 646 C C . LEU A 1 88 ? -6.381 -2.871 -18.543 1.00 91.12 88 LEU A C 1
ATOM 648 O O . LEU A 1 88 ? -7.207 -2.467 -17.730 1.00 91.12 88 LEU A O 1
ATOM 652 N N . ASP A 1 89 ? -6.531 -4.031 -19.187 1.00 88.69 89 ASP A N 1
ATOM 653 C CA . ASP A 1 89 ? -7.781 -4.817 -19.116 1.00 88.69 89 ASP A CA 1
ATOM 654 C C . ASP A 1 89 ? -7.855 -5.762 -17.909 1.00 88.69 89 ASP A C 1
ATOM 656 O O . ASP A 1 89 ? -8.882 -6.386 -17.656 1.00 88.69 89 ASP A O 1
ATOM 660 N N . SER A 1 90 ? -6.746 -5.958 -17.189 1.00 87.12 90 SER A N 1
ATOM 661 C CA . SER A 1 90 ? -6.704 -6.892 -16.061 1.00 87.12 90 SER A CA 1
ATOM 662 C C . SER A 1 90 ? -5.662 -6.494 -15.026 1.00 87.12 90 SER A C 1
ATOM 664 O O . SER A 1 90 ? -4.602 -5.964 -15.365 1.00 87.12 90 SER A O 1
ATOM 666 N N . VAL A 1 91 ? -5.950 -6.812 -13.764 1.00 83.31 91 VAL A N 1
ATOM 667 C CA . VAL A 1 91 ? -5.105 -6.475 -12.609 1.00 83.31 91 VAL A CA 1
ATOM 668 C C . VAL A 1 91 ? -3.710 -7.101 -12.735 1.00 83.31 91 VAL A C 1
ATOM 670 O O . VAL A 1 91 ? -2.715 -6.498 -12.345 1.00 83.31 91 VAL A O 1
ATOM 673 N N . GLY A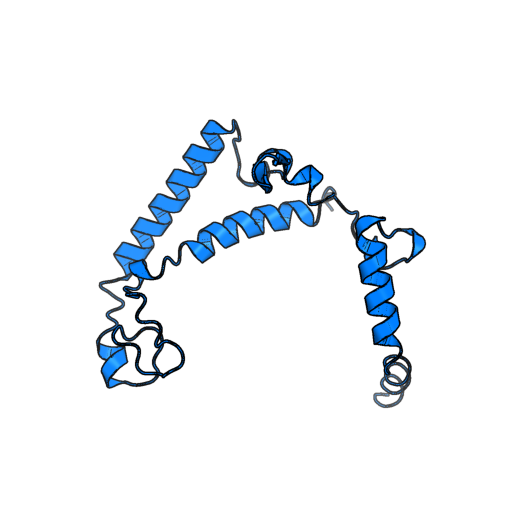 1 92 ? -3.613 -8.284 -13.349 1.00 84.94 92 GLY A N 1
ATOM 674 C CA . GLY A 1 92 ? -2.345 -8.988 -13.558 1.00 84.94 92 GLY A CA 1
ATOM 675 C C . GLY A 1 92 ? -1.391 -8.316 -14.552 1.00 84.94 92 GLY A C 1
ATOM 676 O O . GLY A 1 92 ? -0.213 -8.654 -14.567 1.00 84.94 92 GLY A O 1
ATOM 677 N N . LYS A 1 93 ? -1.865 -7.356 -15.357 1.00 85.00 93 LYS A N 1
ATOM 678 C CA . LYS A 1 93 ? -1.025 -6.582 -16.290 1.00 85.00 93 LYS A CA 1
ATOM 679 C C . LYS A 1 93 ? -0.372 -5.359 -15.628 1.00 85.00 93 LYS A C 1
ATOM 681 O O . LYS A 1 93 ? 0.362 -4.621 -16.283 1.00 85.00 93 LYS A O 1
ATOM 686 N N . ILE A 1 94 ? -0.633 -5.108 -14.342 1.00 86.88 94 ILE A N 1
ATOM 687 C CA . ILE A 1 94 ? -0.062 -3.964 -13.629 1.00 86.88 94 ILE A CA 1
ATOM 688 C C . ILE A 1 94 ? 1.413 -4.241 -13.312 1.00 86.88 94 ILE A C 1
ATOM 690 O O . ILE A 1 94 ? 1.774 -4.917 -12.353 1.00 86.88 94 ILE A O 1
ATOM 694 N N . GLU A 1 95 ? 2.282 -3.677 -14.140 1.00 85.38 95 GLU A N 1
ATOM 695 C CA . GLU A 1 95 ? 3.737 -3.691 -13.974 1.00 85.38 95 GLU A CA 1
ATOM 696 C C . GLU A 1 95 ? 4.290 -2.404 -13.327 1.00 85.38 95 GLU A C 1
ATOM 698 O O . GLU A 1 95 ? 3.648 -1.351 -13.342 1.00 85.38 95 GLU A O 1
ATOM 703 N N . ARG A 1 96 ? 5.541 -2.454 -12.837 1.00 84.69 96 ARG A N 1
ATOM 704 C CA . ARG A 1 96 ? 6.261 -1.306 -12.235 1.00 84.69 96 ARG A CA 1
ATOM 705 C C . ARG A 1 96 ? 6.345 -0.081 -13.145 1.00 84.69 96 ARG A C 1
ATOM 707 O O . ARG A 1 96 ? 6.332 1.042 -12.652 1.00 84.69 96 ARG A O 1
ATOM 714 N N . ARG A 1 97 ? 6.401 -0.276 -14.464 1.00 86.12 97 ARG A N 1
ATOM 715 C CA . ARG A 1 97 ? 6.464 0.825 -15.439 1.00 86.12 97 ARG A CA 1
ATOM 716 C C . ARG A 1 97 ? 5.237 1.744 -15.415 1.00 86.12 97 ARG A C 1
ATOM 718 O O . ARG A 1 97 ? 5.341 2.879 -15.863 1.00 86.12 97 ARG A O 1
ATOM 725 N N . HIS A 1 98 ? 4.104 1.284 -14.880 1.00 87.50 98 HIS A N 1
ATOM 726 C CA . HIS A 1 98 ? 2.877 2.080 -14.790 1.00 87.50 98 HIS A CA 1
ATOM 727 C C . HIS A 1 98 ? 2.860 3.037 -13.588 1.00 87.50 98 HIS A C 1
ATOM 729 O O . HIS A 1 98 ? 1.986 3.895 -13.510 1.00 87.50 98 HIS A O 1
ATOM 735 N N . VAL A 1 99 ? 3.805 2.912 -12.645 1.00 88.31 99 VAL A N 1
ATOM 736 C CA . VAL A 1 99 ? 3.813 3.700 -11.404 1.00 88.31 99 VAL A CA 1
ATOM 737 C C . VAL A 1 99 ? 4.999 4.659 -11.379 1.00 88.31 99 VAL A C 1
ATOM 739 O O . VAL A 1 99 ? 6.160 4.248 -11.428 1.00 88.31 99 VAL A O 1
ATOM 742 N N . ASN A 1 100 ? 4.695 5.950 -11.240 1.00 88.88 100 ASN A N 1
ATOM 743 C CA . ASN A 1 100 ? 5.672 7.021 -11.069 1.00 88.88 100 ASN A CA 1
ATOM 744 C C . ASN A 1 100 ? 5.739 7.458 -9.600 1.00 88.88 100 ASN A C 1
ATOM 746 O O . ASN A 1 100 ? 4.716 7.777 -8.995 1.00 88.88 100 ASN A O 1
ATOM 750 N N . ARG A 1 101 ? 6.947 7.515 -9.030 1.00 88.56 101 ARG A N 1
ATOM 751 C CA . ARG A 1 101 ? 7.218 8.058 -7.693 1.00 88.56 101 ARG A CA 1
ATOM 752 C C . ARG A 1 101 ? 7.966 9.372 -7.805 1.00 88.56 101 ARG A C 1
ATOM 754 O O . ARG A 1 101 ? 9.001 9.442 -8.462 1.00 88.56 101 ARG A O 1
ATOM 761 N N . ARG A 1 102 ? 7.526 10.384 -7.066 1.00 91.69 102 ARG A N 1
ATOM 762 C CA . ARG A 1 102 ? 8.389 11.526 -6.760 1.00 91.69 102 ARG A CA 1
ATOM 763 C C . ARG A 1 102 ? 9.421 11.087 -5.719 1.00 91.69 102 ARG A C 1
ATOM 765 O O . ARG A 1 102 ? 9.042 10.708 -4.614 1.00 91.69 102 ARG A O 1
ATOM 772 N N . VAL A 1 103 ? 10.693 11.066 -6.106 1.00 89.56 103 VAL A N 1
ATOM 773 C CA . VAL A 1 103 ? 11.812 10.680 -5.227 1.00 89.56 103 VAL A CA 1
ATOM 774 C C . VAL A 1 103 ? 12.390 11.918 -4.553 1.00 89.56 103 VAL A C 1
ATOM 776 O O . VAL A 1 103 ? 12.605 11.900 -3.348 1.00 89.56 103 VAL A O 1
ATOM 779 N N . ASP A 1 104 ? 12.511 13.007 -5.313 1.00 90.56 104 ASP A N 1
ATOM 780 C CA . ASP A 1 104 ? 13.020 14.295 -4.848 1.00 90.56 104 ASP A CA 1
ATOM 781 C C . ASP A 1 104 ? 12.082 15.428 -5.271 1.00 90.56 104 ASP A C 1
ATOM 783 O O . ASP A 1 104 ? 11.167 15.245 -6.083 1.00 90.56 104 ASP A O 1
ATOM 787 N N . LEU A 1 105 ? 12.336 16.644 -4.780 1.00 91.81 105 LEU A N 1
ATOM 788 C CA . LEU A 1 105 ? 11.565 17.830 -5.166 1.00 91.81 105 LEU A CA 1
ATOM 789 C C . LEU A 1 105 ? 11.503 18.008 -6.691 1.00 91.81 105 LEU A C 1
ATOM 791 O O . LEU A 1 105 ? 10.439 18.332 -7.210 1.00 91.81 105 LEU A O 1
ATOM 795 N N . ASN A 1 106 ? 12.580 17.696 -7.410 1.00 94.56 106 ASN A N 1
ATOM 796 C CA . ASN A 1 106 ? 12.663 17.919 -8.856 1.00 94.56 106 ASN A CA 1
ATOM 797 C C . ASN A 1 106 ? 12.710 16.624 -9.676 1.00 94.56 106 ASN A C 1
ATOM 799 O O . ASN A 1 106 ? 12.960 16.674 -10.877 1.00 94.56 106 ASN A O 1
ATOM 803 N N . ARG A 1 107 ? 12.496 15.457 -9.052 1.00 91.56 107 ARG A N 1
ATOM 804 C CA . ARG A 1 107 ? 12.722 14.166 -9.709 1.00 91.56 107 ARG A CA 1
ATOM 805 C C . ARG A 1 107 ? 11.551 13.212 -9.511 1.00 91.56 107 ARG A C 1
ATOM 807 O O . ARG A 1 107 ? 11.262 12.771 -8.396 1.00 91.56 107 ARG A O 1
ATOM 814 N N . ILE A 1 108 ? 10.914 12.856 -10.624 1.00 92.62 108 ILE A N 1
ATOM 815 C CA . ILE A 1 108 ? 9.900 11.803 -10.711 1.00 92.62 108 ILE A CA 1
ATOM 816 C C . ILE A 1 108 ? 10.505 10.641 -11.494 1.00 92.62 108 ILE A C 1
ATOM 818 O O . ILE A 1 108 ? 11.064 10.833 -12.570 1.00 92.62 108 ILE A O 1
ATOM 822 N N . VAL A 1 109 ? 10.429 9.445 -10.922 1.00 90.50 109 VAL A N 1
ATOM 823 C CA . VAL A 1 109 ? 11.074 8.234 -11.429 1.00 90.50 109 VAL A CA 1
ATOM 824 C C . VAL A 1 109 ? 10.049 7.111 -11.446 1.00 90.50 109 VAL A C 1
ATOM 826 O O . VAL A 1 109 ? 9.232 6.993 -10.531 1.00 90.50 109 VAL A O 1
ATOM 829 N N . ARG A 1 110 ? 10.099 6.259 -12.465 1.00 88.00 110 ARG A N 1
ATOM 830 C CA . ARG A 1 110 ? 9.275 5.052 -12.510 1.00 88.00 110 ARG A CA 1
ATOM 831 C C . ARG A 1 110 ? 9.765 4.001 -11.512 1.00 88.00 110 ARG A C 1
ATOM 833 O O . ARG A 1 110 ? 10.948 3.937 -11.182 1.00 88.00 110 ARG A O 1
ATOM 840 N N . TYR A 1 111 ? 8.865 3.137 -11.055 1.00 86.88 111 TYR A N 1
ATOM 841 C CA . TYR A 1 111 ? 9.222 2.085 -10.100 1.00 86.88 111 TYR A CA 1
ATOM 842 C C . TYR A 1 111 ? 10.202 1.049 -10.671 1.00 86.88 111 TYR A C 1
ATOM 844 O O . TYR A 1 111 ? 10.940 0.458 -9.894 1.00 86.88 111 TYR A O 1
ATOM 852 N N . ASP A 1 112 ? 10.242 0.830 -11.988 1.00 87.06 112 ASP A N 1
ATOM 853 C CA . ASP A 1 112 ? 11.179 -0.102 -12.646 1.00 87.06 112 ASP A CA 1
ATOM 854 C C . ASP A 1 112 ? 12.637 0.375 -12.567 1.00 87.06 112 ASP A C 1
ATOM 856 O O . ASP A 1 112 ? 13.555 -0.437 -12.584 1.00 87.06 112 ASP A O 1
ATOM 860 N N . GLN A 1 113 ? 12.849 1.685 -12.433 1.00 85.06 113 GLN A N 1
ATOM 861 C CA . GLN A 1 113 ? 14.173 2.289 -12.273 1.00 85.06 113 GLN A CA 1
ATOM 862 C C . GLN A 1 113 ? 14.617 2.357 -10.806 1.00 85.06 113 GLN A C 1
ATOM 864 O O . GLN A 1 113 ? 15.808 2.444 -10.530 1.00 85.06 113 GLN A O 1
ATOM 869 N N . ILE A 1 114 ? 13.666 2.359 -9.865 1.00 85.25 114 ILE A N 1
ATOM 870 C CA . ILE A 1 114 ? 13.954 2.365 -8.421 1.00 85.25 114 ILE A CA 1
ATOM 871 C C . ILE A 1 114 ? 14.149 0.931 -7.917 1.00 85.25 114 ILE A C 1
ATOM 873 O O . ILE A 1 114 ? 15.073 0.655 -7.160 1.00 85.25 114 ILE A O 1
ATOM 877 N N . PHE A 1 115 ? 13.264 0.024 -8.330 1.00 83.44 115 PHE A N 1
ATOM 878 C CA . PHE A 1 115 ? 13.248 -1.375 -7.925 1.00 83.44 115 PHE A CA 1
ATOM 879 C C . PHE A 1 115 ? 13.556 -2.239 -9.140 1.00 83.44 115 PHE A C 1
ATOM 881 O O . PHE A 1 115 ? 12.642 -2.675 -9.851 1.00 83.44 115 PHE A O 1
ATOM 888 N N . LEU A 1 116 ? 14.850 -2.451 -9.373 1.00 81.94 116 LEU A N 1
ATOM 889 C CA . LEU A 1 116 ? 15.324 -3.257 -10.487 1.00 81.94 116 LEU A CA 1
ATOM 890 C C . LEU A 1 116 ? 14.764 -4.685 -10.394 1.00 81.94 116 LEU A C 1
ATOM 892 O O . LEU A 1 116 ? 14.710 -5.254 -9.298 1.00 81.94 116 LEU A O 1
ATOM 896 N N . PRO A 1 117 ? 14.330 -5.266 -11.524 1.00 77.12 117 PRO A N 1
ATOM 897 C CA . PRO A 1 117 ? 13.952 -6.666 -11.555 1.00 77.12 117 PRO A CA 1
ATOM 898 C C . PRO A 1 117 ? 15.178 -7.519 -11.225 1.00 77.12 117 PRO A C 1
ATOM 900 O O . PRO A 1 117 ? 16.259 -7.309 -11.769 1.00 77.12 117 PRO A O 1
ATOM 903 N N . VAL A 1 118 ? 14.990 -8.477 -10.325 1.00 83.62 118 VAL A N 1
ATOM 904 C CA . VAL A 1 118 ? 16.010 -9.446 -9.926 1.00 83.62 118 VAL A CA 1
ATOM 905 C C . VAL A 1 118 ? 15.533 -10.847 -10.274 1.00 83.62 118 VAL A C 1
ATOM 907 O O . VAL A 1 118 ? 14.334 -11.136 -10.177 1.00 83.62 118 VAL A O 1
ATOM 910 N N . GLU A 1 119 ? 16.454 -11.703 -10.706 1.00 82.62 119 GLU A N 1
ATOM 911 C CA . GLU A 1 119 ? 16.140 -13.098 -10.994 1.00 82.62 119 GLU A CA 1
ATOM 912 C C . GLU A 1 119 ? 15.957 -13.895 -9.700 1.00 82.62 119 GLU A C 1
ATOM 914 O O . GLU A 1 119 ? 16.590 -13.640 -8.674 1.00 82.62 119 GLU A O 1
ATOM 919 N N . THR A 1 120 ? 15.054 -14.871 -9.734 1.00 82.50 120 THR A N 1
ATOM 920 C CA . THR A 1 120 ? 14.797 -15.735 -8.581 1.00 82.50 120 THR A CA 1
ATOM 921 C C . THR A 1 120 ? 16.064 -16.504 -8.215 1.00 82.50 120 THR A C 1
ATOM 923 O O . THR A 1 120 ? 16.647 -17.170 -9.062 1.00 82.50 120 THR A O 1
ATOM 926 N N . GLY A 1 121 ? 16.477 -16.435 -6.947 1.00 81.06 121 GLY A N 1
ATOM 927 C CA . GLY A 1 121 ? 17.682 -17.114 -6.457 1.00 81.06 121 GLY A CA 1
ATOM 928 C C . GLY A 1 121 ? 18.975 -16.303 -6.581 1.00 81.06 121 GLY A C 1
ATOM 929 O O . GLY A 1 121 ? 19.976 -16.709 -6.005 1.00 81.06 121 GLY A O 1
ATOM 930 N N . CYS A 1 122 ? 18.959 -15.118 -7.204 1.00 83.38 122 CYS A N 1
ATOM 931 C CA . CYS A 1 122 ? 20.173 -14.315 -7.415 1.00 83.38 122 CYS A CA 1
ATOM 932 C C . CYS A 1 122 ? 20.865 -13.835 -6.122 1.00 83.38 122 CYS A C 1
ATOM 934 O O . CYS A 1 122 ? 21.996 -13.364 -6.172 1.00 83.38 122 CYS A O 1
ATOM 936 N N . LEU A 1 123 ? 20.173 -13.902 -4.978 1.00 84.25 123 LEU A N 1
ATOM 937 C CA . LEU A 1 123 ? 20.683 -13.512 -3.658 1.00 84.25 123 LEU A CA 1
ATOM 938 C C . LEU A 1 123 ? 21.301 -14.679 -2.874 1.00 84.25 123 LEU A C 1
ATOM 940 O O . LEU A 1 123 ? 21.815 -14.455 -1.782 1.00 84.25 123 LEU A O 1
ATOM 944 N N . LEU A 1 124 ? 21.210 -15.910 -3.385 1.00 85.69 124 LEU A N 1
ATOM 945 C CA . LEU A 1 124 ? 21.791 -17.091 -2.740 1.00 85.69 124 LEU A CA 1
ATOM 946 C C . LEU A 1 124 ? 23.274 -17.240 -3.085 1.00 85.69 124 LEU A C 1
ATOM 948 O O . LEU A 1 124 ? 24.063 -17.615 -2.221 1.00 85.69 124 LEU A O 1
ATOM 952 N N . ASP A 1 125 ? 23.647 -16.904 -4.322 1.00 83.69 125 ASP A N 1
ATOM 953 C CA . ASP A 1 125 ? 25.022 -16.994 -4.802 1.00 83.69 125 ASP A CA 1
ATOM 954 C C . ASP A 1 125 ? 25.689 -15.605 -4.832 1.00 83.69 125 ASP A C 1
ATOM 956 O O . ASP 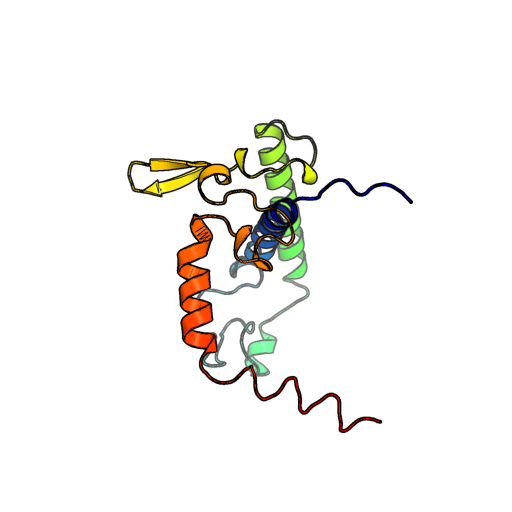A 1 125 ? 25.184 -14.701 -5.505 1.00 83.69 125 ASP A O 1
ATOM 960 N N . PRO A 1 126 ? 26.865 -15.418 -4.195 1.00 80.69 126 PRO A N 1
ATOM 961 C CA . PRO A 1 126 ? 27.565 -14.126 -4.150 1.00 80.69 126 PRO A CA 1
ATOM 962 C C . PRO A 1 126 ? 27.899 -13.530 -5.527 1.00 80.69 126 PRO A C 1
ATOM 964 O O . PRO A 1 126 ? 27.975 -12.313 -5.686 1.00 80.69 126 PRO A O 1
ATOM 967 N N . ASN A 1 127 ? 28.073 -14.381 -6.543 1.00 82.12 127 ASN A N 1
ATOM 968 C CA . ASN A 1 127 ? 28.458 -13.968 -7.896 1.00 82.12 127 ASN A CA 1
ATOM 969 C C . ASN A 1 127 ? 27.280 -13.472 -8.748 1.00 82.12 127 ASN A C 1
ATOM 971 O O . ASN A 1 127 ? 27.501 -12.812 -9.761 1.00 82.12 127 ASN A O 1
ATOM 975 N N . THR A 1 128 ? 26.041 -13.787 -8.363 1.00 85.75 128 THR A N 1
ATOM 976 C CA . THR A 1 128 ? 24.826 -13.392 -9.098 1.00 85.75 128 THR A CA 1
ATOM 977 C C . THR A 1 128 ? 24.111 -12.197 -8.470 1.00 85.75 128 THR A C 1
ATOM 979 O O . THR A 1 128 ? 23.094 -11.743 -8.995 1.00 85.75 128 THR A O 1
ATOM 982 N N . VAL A 1 129 ? 24.623 -11.681 -7.348 1.00 84.88 129 VAL A N 1
ATOM 983 C CA . VAL A 1 129 ? 24.012 -10.565 -6.623 1.00 84.88 129 VAL A CA 1
ATOM 984 C C . VAL A 1 129 ? 24.111 -9.277 -7.452 1.00 84.88 129 VAL A C 1
ATOM 986 O O . VAL A 1 129 ? 25.217 -8.875 -7.832 1.00 84.88 129 VAL A O 1
ATOM 989 N N . PRO A 1 130 ? 22.992 -8.565 -7.687 1.00 84.56 130 PRO A N 1
ATOM 990 C CA . PRO A 1 130 ? 23.025 -7.270 -8.357 1.00 84.56 130 PRO A CA 1
ATOM 991 C C . PRO A 1 130 ? 23.810 -6.229 -7.552 1.00 84.56 130 PRO A C 1
ATOM 993 O O . PRO A 1 130 ? 23.754 -6.211 -6.321 1.00 84.56 130 PRO A O 1
ATOM 996 N N . ASP A 1 131 ? 24.470 -5.294 -8.240 1.00 86.19 131 ASP A N 1
ATOM 997 C CA . ASP A 1 131 ? 25.334 -4.281 -7.611 1.00 86.19 131 ASP A CA 1
ATOM 998 C C . ASP A 1 131 ? 24.639 -3.474 -6.506 1.00 86.19 131 ASP A C 1
ATOM 1000 O O . ASP A 1 131 ? 25.254 -3.141 -5.496 1.00 86.19 131 ASP A O 1
ATOM 1004 N N . SER A 1 132 ? 23.337 -3.216 -6.654 1.00 83.38 132 SER A N 1
ATOM 1005 C CA . SER A 1 132 ? 22.535 -2.505 -5.653 1.00 83.38 132 SER A CA 1
ATOM 1006 C C . SER A 1 132 ? 22.436 -3.234 -4.310 1.00 83.38 132 SER A C 1
ATOM 1008 O O . SER A 1 132 ? 22.215 -2.588 -3.289 1.00 83.38 132 SER A O 1
ATOM 1010 N N . PHE A 1 133 ? 22.561 -4.564 -4.301 1.00 85.12 133 PHE A N 1
ATOM 1011 C CA . PHE A 1 133 ? 22.409 -5.395 -3.106 1.00 85.12 133 PHE A CA 1
ATOM 1012 C C . PHE A 1 133 ? 23.738 -5.722 -2.417 1.00 85.12 133 PHE A C 1
ATOM 1014 O O . PHE A 1 133 ? 23.729 -6.014 -1.225 1.00 85.12 133 PHE A O 1
ATOM 1021 N N . LYS A 1 134 ? 24.875 -5.602 -3.115 1.00 85.81 134 LYS A N 1
ATOM 1022 C CA . LYS A 1 134 ? 26.220 -5.862 -2.569 1.00 85.81 134 LYS A CA 1
ATOM 1023 C C . LYS A 1 134 ? 26.514 -5.196 -1.214 1.00 85.81 134 LYS A C 1
ATOM 1025 O O . LYS A 1 134 ? 26.928 -5.927 -0.319 1.00 85.81 134 LYS A O 1
ATOM 1030 N N . PRO A 1 135 ? 26.256 -3.888 -0.995 1.00 85.88 135 PRO A N 1
ATOM 1031 C CA . PRO A 1 135 ? 26.545 -3.270 0.303 1.00 85.88 135 PRO A CA 1
ATOM 1032 C C . PRO A 1 135 ? 25.712 -3.874 1.443 1.00 85.88 135 PRO A C 1
ATOM 1034 O O . PRO A 1 135 ? 26.193 -3.997 2.565 1.00 85.88 135 PRO A O 1
ATOM 1037 N N . PHE A 1 136 ? 24.477 -4.296 1.157 1.00 84.56 136 PHE A N 1
ATOM 1038 C CA . PHE A 1 136 ? 23.633 -4.970 2.142 1.00 84.56 136 PHE A CA 1
ATOM 1039 C C . PHE A 1 136 ? 24.113 -6.399 2.412 1.00 84.56 136 PHE A C 1
ATOM 1041 O O . PHE A 1 136 ? 24.066 -6.842 3.554 1.00 84.56 136 PHE A O 1
ATOM 1048 N N . MET A 1 137 ? 24.589 -7.114 1.387 1.00 82.75 137 MET A N 1
ATOM 1049 C CA . MET A 1 137 ? 25.141 -8.463 1.556 1.00 82.75 137 MET A CA 1
ATOM 1050 C C . MET A 1 137 ? 26.415 -8.441 2.408 1.00 82.75 137 MET A C 1
ATOM 1052 O O . MET A 1 137 ? 26.515 -9.222 3.348 1.00 82.75 137 MET A O 1
ATOM 1056 N N . GLU A 1 138 ? 27.326 -7.494 2.167 1.00 85.38 138 GLU A N 1
ATOM 1057 C CA . GLU A 1 138 ? 28.541 -7.310 2.975 1.00 85.38 138 GLU A CA 1
ATOM 1058 C C . GLU A 1 138 ? 28.209 -6.957 4.437 1.00 85.38 138 GLU A C 1
ATOM 1060 O O . GLU A 1 138 ? 28.788 -7.506 5.377 1.00 85.38 138 GLU A O 1
ATOM 1065 N N . GLU A 1 139 ? 27.213 -6.092 4.660 1.00 86.31 139 GLU A N 1
ATOM 1066 C CA . GLU A 1 139 ? 26.736 -5.779 6.009 1.00 86.31 139 GLU A CA 1
ATOM 1067 C C . GLU A 1 139 ? 26.191 -7.029 6.724 1.00 86.31 139 GLU A C 1
ATOM 1069 O O . GLU A 1 139 ? 26.472 -7.243 7.908 1.00 86.31 139 GLU A O 1
ATOM 1074 N N . LEU A 1 140 ? 25.431 -7.877 6.026 1.00 81.06 140 LEU A N 1
ATOM 1075 C CA . LEU A 1 140 ? 24.896 -9.120 6.586 1.00 81.06 140 LEU A CA 1
ATOM 1076 C C . LEU A 1 140 ? 26.004 -10.136 6.886 1.00 81.06 140 LEU A C 1
ATOM 1078 O O . LEU A 1 140 ? 25.982 -10.748 7.955 1.00 81.06 140 LEU A O 1
ATOM 1082 N N . GLU A 1 141 ? 26.997 -10.265 6.007 1.00 77.31 141 GLU A N 1
ATOM 1083 C CA . GLU A 1 141 ? 28.181 -11.101 6.228 1.00 77.31 141 GLU A CA 1
ATOM 1084 C C . GLU A 1 141 ? 28.951 -10.641 7.473 1.00 77.31 141 GLU A C 1
ATOM 1086 O O . GLU A 1 141 ? 29.247 -11.457 8.353 1.00 77.31 141 GLU A O 1
ATOM 1091 N N . SER A 1 142 ? 29.158 -9.328 7.627 1.00 73.31 142 SER A N 1
ATOM 1092 C CA . SER A 1 142 ? 29.832 -8.750 8.797 1.00 73.31 142 SER A CA 1
ATOM 1093 C C . SER A 1 142 ? 29.115 -9.081 10.112 1.00 73.31 142 SER A C 1
ATOM 1095 O O . SER A 1 142 ? 29.764 -9.381 11.114 1.00 73.31 142 SER A O 1
ATOM 1097 N N . LYS A 1 143 ? 27.775 -9.121 10.108 1.00 66.75 143 LYS A N 1
ATOM 1098 C CA . LYS A 1 143 ? 26.952 -9.458 11.283 1.00 66.75 143 LYS A CA 1
ATOM 1099 C C . LYS A 1 143 ? 26.847 -10.964 11.526 1.00 66.75 143 LYS A C 1
ATOM 1101 O O . LYS A 1 143 ? 26.724 -11.386 12.673 1.00 66.75 143 LYS A O 1
ATOM 1106 N N . SER A 1 144 ? 26.931 -11.776 10.473 1.00 60.47 144 SER A N 1
ATOM 1107 C CA . SER A 1 144 ? 26.878 -13.245 10.545 1.00 60.47 144 SER A CA 1
ATOM 1108 C C . SER A 1 144 ? 28.137 -13.885 11.143 1.00 60.47 144 SE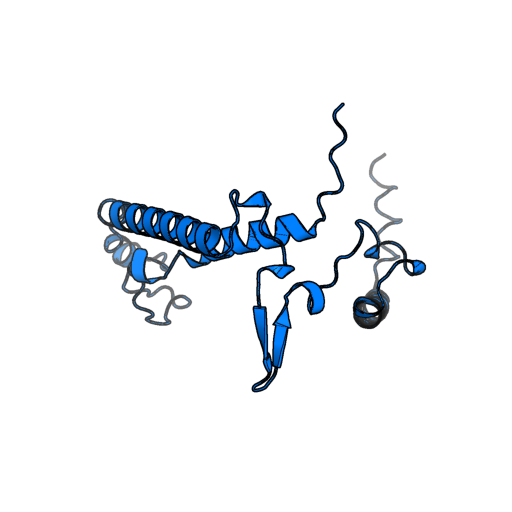R A C 1
ATOM 1110 O O . SER A 1 144 ? 28.107 -15.043 11.563 1.00 60.47 144 SER A O 1
ATOM 1112 N N . SER A 1 145 ? 29.225 -13.116 11.269 1.00 51.47 145 SER A N 1
ATOM 1113 C CA . SER A 1 145 ? 30.415 -13.515 12.031 1.00 51.47 145 SER A CA 1
ATOM 1114 C C . SER A 1 145 ? 30.134 -13.725 13.535 1.00 51.47 145 SER A C 1
ATOM 1116 O O . SER A 1 145 ? 30.927 -14.360 14.231 1.00 51.47 145 SER A O 1
ATOM 1118 N N . GLY A 1 146 ? 28.961 -13.301 14.028 1.00 50.59 146 GLY A N 1
ATOM 1119 C CA . GLY A 1 146 ? 28.375 -13.755 15.289 1.00 50.59 146 GLY A CA 1
ATOM 1120 C C . GLY A 1 146 ? 27.533 -15.028 15.122 1.00 50.59 146 GLY A C 1
ATOM 1121 O O . GLY A 1 146 ? 26.330 -14.960 14.895 1.00 50.59 146 GLY A O 1
ATOM 1122 N N . SER A 1 147 ? 28.177 -16.189 15.279 1.00 43.81 147 SER A N 1
ATOM 1123 C CA . SER A 1 147 ? 27.586 -17.501 15.613 1.00 43.81 147 SER A CA 1
ATOM 1124 C C . SER A 1 147 ? 26.383 -17.995 14.784 1.00 43.81 147 SER A C 1
ATOM 1126 O O . SER A 1 147 ? 25.278 -18.121 15.308 1.00 43.81 147 SER A O 1
ATOM 1128 N N . VAL A 1 148 ? 26.592 -18.403 13.528 1.00 52.28 148 VAL A N 1
ATOM 1129 C CA . VAL A 1 148 ? 25.647 -19.322 12.839 1.00 52.28 148 VAL A CA 1
ATOM 1130 C C . VAL A 1 148 ? 26.340 -20.582 12.287 1.00 52.28 148 VAL A C 1
ATOM 1132 O O . VAL A 1 148 ? 25.680 -21.518 11.851 1.00 52.28 148 VAL A O 1
ATOM 1135 N N . SER A 1 149 ? 27.667 -20.696 12.405 1.00 40.75 149 SER A N 1
ATOM 1136 C CA . SER A 1 149 ? 28.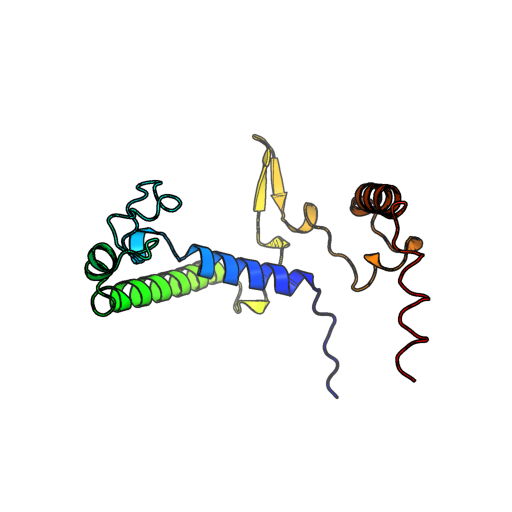429 -21.883 11.977 1.00 40.75 149 SER A CA 1
ATOM 1137 C C . SER A 1 149 ? 28.523 -23.003 13.028 1.00 40.75 149 SER A C 1
ATOM 1139 O O . SER A 1 149 ? 28.930 -24.115 12.699 1.00 40.75 149 SER A O 1
ATOM 1141 N N . SER A 1 150 ? 28.119 -22.763 14.280 1.00 37.47 150 SER A N 1
ATOM 1142 C CA . SER A 1 150 ? 28.228 -23.737 15.382 1.00 37.47 150 SER A CA 1
ATOM 1143 C C . SER A 1 150 ? 26.937 -24.506 15.704 1.00 37.47 150 SER A C 1
ATOM 1145 O O . SER A 1 150 ? 26.996 -25.494 16.430 1.00 37.47 150 SER A O 1
ATOM 1147 N N . LEU A 1 151 ? 25.781 -24.119 15.147 1.00 45.84 151 LEU A N 1
ATOM 1148 C CA . LEU A 1 151 ? 24.492 -24.776 15.438 1.00 45.84 151 LEU A CA 1
ATOM 1149 C C . LEU A 1 151 ? 23.972 -25.690 14.316 1.00 45.84 151 LEU A C 1
ATOM 1151 O O . LEU A 1 151 ? 23.150 -26.561 14.592 1.00 45.84 151 LEU A O 1
ATOM 1155 N N . GLN A 1 152 ? 24.480 -25.584 13.083 1.00 47.97 152 GLN A N 1
ATOM 1156 C CA . GLN A 1 152 ? 24.053 -26.473 11.989 1.00 47.97 152 GLN A CA 1
ATOM 1157 C C . GLN A 1 152 ? 24.695 -27.873 12.031 1.00 47.97 152 GLN A C 1
ATOM 1159 O O . GLN A 1 152 ? 24.106 -28.813 11.507 1.00 47.97 152 GLN A O 1
ATOM 1164 N N . ASN A 1 153 ? 25.811 -28.063 12.747 1.00 40.94 153 ASN A N 1
ATOM 1165 C CA . ASN A 1 153 ? 26.440 -29.386 12.912 1.00 40.94 153 ASN A CA 1
ATOM 1166 C C . ASN A 1 153 ? 26.003 -30.150 14.177 1.00 40.94 153 ASN A C 1
ATOM 1168 O O . ASN A 1 153 ? 26.342 -31.320 14.319 1.00 40.94 153 ASN A O 1
ATOM 1172 N N . SER A 1 154 ? 25.237 -29.535 15.087 1.00 39.00 154 SER A N 1
ATOM 1173 C CA . SER A 1 154 ? 24.784 -30.198 16.324 1.00 39.00 154 SER A CA 1
ATOM 1174 C C . SER A 1 154 ? 23.363 -30.768 16.242 1.00 39.00 154 SER A C 1
ATOM 1176 O O . SER A 1 154 ? 23.004 -31.605 17.066 1.00 39.00 154 SER A O 1
ATOM 1178 N N . ILE A 1 155 ? 22.542 -30.331 15.282 1.00 42.41 155 ILE A N 1
ATOM 1179 C CA . ILE A 1 155 ? 21.125 -30.738 15.200 1.00 42.41 155 ILE A CA 1
ATOM 1180 C C . ILE A 1 155 ? 20.945 -32.029 14.378 1.00 42.41 155 ILE A C 1
ATOM 1182 O O . ILE A 1 155 ? 19.970 -32.747 14.575 1.00 42.41 155 ILE A O 1
ATOM 1186 N N . ILE A 1 156 ? 21.916 -32.401 13.537 1.00 45.41 156 ILE A N 1
ATOM 1187 C CA . ILE A 1 156 ? 21.847 -33.621 12.711 1.00 45.41 156 ILE A CA 1
ATOM 1188 C C . ILE A 1 156 ? 22.222 -34.901 13.494 1.00 45.41 156 ILE A C 1
ATOM 1190 O O . ILE A 1 156 ? 21.894 -35.994 13.049 1.00 45.41 156 ILE A O 1
ATOM 1194 N N . HIS A 1 157 ? 22.821 -34.809 14.690 1.00 40.72 157 HIS A N 1
ATOM 1195 C CA . HIS A 1 157 ? 23.319 -35.993 15.418 1.00 40.72 157 HIS A CA 1
ATOM 1196 C C . HIS A 1 157 ? 22.483 -36.446 16.634 1.00 40.72 157 HIS A C 1
ATOM 1198 O O . HIS A 1 157 ? 22.865 -37.412 17.292 1.00 40.72 157 HIS A O 1
ATOM 1204 N N . THR A 1 158 ? 21.350 -35.793 16.931 1.00 43.81 158 THR A N 1
ATOM 1205 C CA . THR A 1 158 ? 20.539 -36.077 18.143 1.00 43.81 158 THR A CA 1
ATOM 1206 C C . THR A 1 158 ? 19.110 -36.556 17.837 1.00 43.81 158 THR A C 1
ATOM 1208 O O . THR A 1 158 ? 18.313 -36.748 18.749 1.00 43.81 158 THR A O 1
ATOM 1211 N N . VAL A 1 159 ? 18.762 -36.790 16.567 1.00 42.09 159 VAL A N 1
ATOM 1212 C CA . VAL A 1 159 ? 17.482 -37.425 16.183 1.00 42.09 159 VAL A CA 1
ATOM 1213 C C . VAL A 1 159 ? 17.722 -38.526 15.145 1.00 42.09 159 VAL A C 1
ATOM 1215 O O . VAL A 1 159 ? 17.166 -38.504 14.048 1.00 42.09 159 VAL A O 1
ATOM 1218 N N . LEU A 1 160 ? 18.577 -39.482 15.511 1.00 40.78 160 LEU A N 1
ATOM 1219 C CA . LEU A 1 160 ? 18.572 -40.862 15.021 1.00 40.78 160 LEU A CA 1
ATOM 1220 C C . LEU A 1 160 ? 18.784 -41.791 16.217 1.00 40.78 160 LEU A C 1
ATOM 1222 O O . LEU A 1 160 ? 19.734 -41.526 16.987 1.00 40.78 160 LEU A O 1
#

Radius of gyration: 23.49 Å; chains: 1; bounding box: 54×59×50 Å